Protein AF-S5TIT4-F1 (afdb_monomer_lite)

Radius of gyration: 14.44 Å; chains: 1; bounding box: 37×33×38 Å

Structure (mmCIF, N/CA/C/O backbone):
data_AF-S5TIT4-F1
#
_entry.id   AF-S5TIT4-F1
#
loop_
_atom_site.group_PDB
_atom_site.id
_atom_site.type_symbol
_atom_site.label_atom_id
_atom_site.label_alt_id
_atom_site.label_comp_id
_atom_site.label_asym_id
_atom_site.label_entity_id
_atom_site.label_seq_id
_atom_site.pdbx_PDB_ins_code
_atom_site.Cartn_x
_atom_site.Cartn_y
_atom_site.Cartn_z
_atom_site.occupancy
_atom_site.B_iso_or_equiv
_atom_site.auth_seq_id
_atom_site.auth_comp_id
_atom_site.auth_asym_id
_atom_site.auth_atom_id
_atom_site.pdbx_PDB_model_num
ATOM 1 N N . ALA A 1 1 ? -11.422 -14.080 -1.771 1.00 56.81 1 ALA A N 1
ATOM 2 C CA . ALA A 1 1 ? -9.962 -13.879 -1.655 1.00 56.81 1 ALA A CA 1
ATOM 3 C C . ALA A 1 1 ? -9.611 -12.417 -1.371 1.00 56.81 1 ALA A C 1
ATOM 5 O O . ALA A 1 1 ? -8.918 -12.161 -0.401 1.00 56.81 1 ALA A O 1
ATOM 6 N N . ASN A 1 2 ? -10.126 -11.457 -2.143 1.00 72.19 2 ASN A N 1
ATOM 7 C CA . ASN A 1 2 ? -9.619 -10.079 -2.107 1.00 72.19 2 ASN A CA 1
ATOM 8 C C . ASN A 1 2 ? -9.978 -9.277 -0.839 1.00 72.19 2 ASN A C 1
ATOM 10 O O . ASN A 1 2 ? -9.138 -8.532 -0.349 1.00 72.19 2 ASN A O 1
ATOM 14 N N . ARG A 1 3 ? -11.155 -9.509 -0.235 1.00 80.12 3 ARG A N 1
ATOM 15 C CA . ARG A 1 3 ? -11.495 -8.918 1.076 1.00 80.12 3 ARG A CA 1
ATOM 16 C C . ARG A 1 3 ? -10.575 -9.418 2.198 1.00 80.12 3 ARG A C 1
ATOM 18 O O . ARG A 1 3 ? -10.089 -8.616 2.977 1.00 80.12 3 ARG A O 1
ATOM 25 N N . LEU A 1 4 ? -10.244 -10.715 2.197 1.00 88.31 4 LEU A N 1
ATOM 26 C CA . LEU A 1 4 ? -9.301 -11.299 3.163 1.00 88.31 4 LEU A CA 1
ATOM 27 C C . LEU A 1 4 ? -7.906 -10.676 3.050 1.00 88.31 4 LEU A C 1
ATOM 29 O O . LEU A 1 4 ? -7.210 -10.556 4.050 1.00 88.31 4 LEU A O 1
ATOM 33 N N . PHE A 1 5 ? -7.486 -10.278 1.845 1.00 91.12 5 PHE A N 1
ATOM 34 C CA . PHE A 1 5 ? -6.216 -9.577 1.682 1.00 91.12 5 PHE A CA 1
ATOM 35 C C . PHE A 1 5 ? -6.234 -8.200 2.351 1.00 91.12 5 PHE A C 1
ATOM 37 O O . PHE A 1 5 ? -5.282 -7.876 3.053 1.00 91.12 5 PHE A O 1
ATOM 44 N N . LEU A 1 6 ? -7.312 -7.423 2.193 1.00 92.12 6 LEU A N 1
ATOM 45 C CA . LEU A 1 6 ? -7.461 -6.152 2.909 1.00 92.12 6 LEU A CA 1
ATOM 46 C C . LEU A 1 6 ? -7.489 -6.351 4.427 1.00 92.12 6 LEU A C 1
ATOM 48 O O . LEU A 1 6 ? -6.850 -5.587 5.146 1.00 92.12 6 LEU A O 1
ATOM 52 N N . ASP A 1 7 ? -8.152 -7.401 4.914 1.00 92.44 7 ASP A N 1
ATOM 53 C CA . ASP A 1 7 ? -8.172 -7.725 6.345 1.00 92.44 7 ASP A CA 1
ATOM 54 C C . ASP A 1 7 ? -6.762 -8.056 6.875 1.00 92.44 7 ASP A C 1
ATOM 56 O O . ASP A 1 7 ? -6.427 -7.706 8.005 1.00 92.44 7 ASP A O 1
ATOM 60 N N . ILE A 1 8 ? -5.913 -8.704 6.064 1.00 94.31 8 ILE A N 1
ATOM 61 C CA . ILE A 1 8 ? -4.506 -8.977 6.406 1.00 94.31 8 ILE A CA 1
ATOM 62 C C . ILE A 1 8 ? -3.670 -7.693 6.356 1.00 94.31 8 ILE A C 1
ATOM 64 O O . ILE A 1 8 ? -2.929 -7.414 7.299 1.00 94.31 8 ILE A O 1
ATOM 68 N N . LEU A 1 9 ? -3.793 -6.919 5.273 1.00 95.19 9 LEU A N 1
ATOM 69 C CA . LEU A 1 9 ? -3.057 -5.670 5.049 1.00 95.19 9 LEU A CA 1
ATOM 70 C C . LEU A 1 9 ? -3.330 -4.647 6.153 1.00 95.19 9 LEU A C 1
ATOM 72 O O . LEU A 1 9 ? -2.433 -3.920 6.560 1.00 95.19 9 LEU A O 1
ATOM 76 N N . THR A 1 10 ? -4.565 -4.613 6.644 1.00 93.81 10 THR A N 1
ATOM 77 C CA . THR A 1 10 ? -5.022 -3.658 7.655 1.00 93.81 10 THR A CA 1
ATOM 78 C C . THR A 1 10 ? -5.168 -4.302 9.040 1.00 93.81 10 THR A C 1
ATOM 80 O O . THR A 1 10 ? -5.858 -3.777 9.917 1.00 93.81 10 THR A O 1
ATOM 83 N N . SER A 1 11 ? -4.538 -5.462 9.249 1.00 92.75 11 SER A N 1
ATOM 84 C CA . SER A 1 11 ? -4.675 -6.233 10.480 1.00 92.75 11 SER A CA 1
ATOM 85 C C . SER A 1 11 ? -3.993 -5.562 11.668 1.00 92.75 11 SER A C 1
ATOM 87 O O . SER A 1 11 ? -2.797 -5.271 11.633 1.00 92.75 11 SER A O 1
ATOM 89 N N . ASP A 1 12 ? -4.708 -5.490 12.789 1.00 85.75 12 ASP A N 1
ATOM 90 C CA . ASP A 1 12 ? -4.137 -5.075 14.076 1.00 85.75 12 ASP A CA 1
ATOM 91 C C . ASP A 1 12 ? -3.153 -6.122 14.642 1.00 85.75 12 ASP A C 1
ATOM 93 O O . ASP A 1 12 ? -2.410 -5.860 15.589 1.00 85.75 12 ASP A O 1
ATOM 97 N N . ARG A 1 13 ? -3.111 -7.329 14.054 1.00 84.56 13 ARG A N 1
ATOM 98 C CA . ARG A 1 13 ? -2.231 -8.442 14.446 1.00 84.56 13 ARG A CA 1
ATOM 99 C C . ARG A 1 13 ? -0.937 -8.459 13.628 1.00 84.56 13 ARG A C 1
ATOM 101 O O . ARG A 1 13 ? -0.608 -9.472 13.013 1.00 84.56 13 ARG A O 1
ATOM 108 N N . ASN A 1 14 ? -0.211 -7.340 13.653 1.00 89.38 14 ASN A N 1
ATOM 109 C CA . ASN A 1 14 ? 1.086 -7.145 12.995 1.00 89.38 14 ASN A CA 1
ATOM 110 C C . ASN A 1 14 ? 1.041 -7.394 11.470 1.00 89.38 14 ASN A C 1
ATOM 112 O O . ASN A 1 14 ? 1.506 -8.420 10.966 1.00 89.38 14 ASN A O 1
ATOM 116 N N . ALA A 1 15 ? 0.462 -6.435 10.741 1.00 94.44 15 ALA A N 1
ATOM 117 C CA . ALA A 1 15 ? 0.366 -6.461 9.281 1.00 94.44 15 ALA A CA 1
ATOM 118 C C . ALA A 1 15 ? 1.730 -6.656 8.592 1.00 94.44 15 ALA A C 1
ATOM 120 O O . ALA A 1 15 ? 1.824 -7.467 7.672 1.00 94.44 15 ALA A O 1
ATOM 121 N N . GLU A 1 16 ? 2.792 -5.999 9.073 1.00 96.75 16 GLU A N 1
ATOM 122 C CA . GLU A 1 16 ? 4.145 -6.138 8.516 1.00 96.75 16 GLU A CA 1
ATOM 123 C C . GLU A 1 16 ? 4.612 -7.597 8.522 1.00 96.75 16 GLU A C 1
ATOM 125 O O . GLU A 1 16 ? 4.995 -8.133 7.48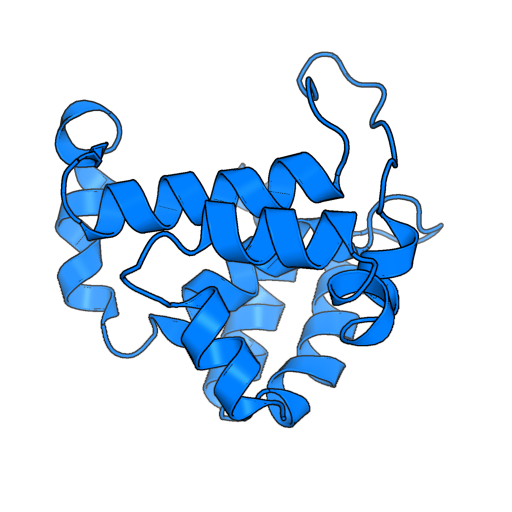2 1.00 96.75 16 GLU A O 1
ATOM 130 N N . LEU A 1 17 ? 4.545 -8.269 9.676 1.00 96.06 17 LEU A N 1
ATOM 131 C CA . LEU A 1 17 ? 4.986 -9.657 9.800 1.00 96.06 17 LEU A CA 1
ATOM 132 C C . LEU A 1 17 ? 4.182 -10.592 8.888 1.00 96.06 17 LEU A C 1
ATOM 134 O O . LEU A 1 17 ? 4.742 -11.516 8.293 1.00 96.06 17 LEU A O 1
ATOM 138 N N . ASN A 1 18 ? 2.874 -10.364 8.771 1.00 95.81 18 ASN A N 1
ATOM 139 C CA . ASN A 1 18 ? 2.021 -11.175 7.909 1.00 95.81 18 ASN A CA 1
ATOM 140 C C . ASN A 1 18 ? 2.373 -10.969 6.431 1.00 95.81 18 ASN A C 1
ATOM 142 O O . ASN A 1 18 ? 2.566 -11.952 5.715 1.00 95.81 18 ASN A O 1
ATOM 146 N N . LEU A 1 19 ? 2.533 -9.720 5.985 1.00 97.19 19 LEU A N 1
ATOM 147 C CA . LEU A 1 19 ? 2.937 -9.400 4.613 1.00 97.19 19 LEU A CA 1
ATOM 148 C C . LEU A 1 19 ? 4.331 -9.942 4.290 1.00 97.19 19 LEU A C 1
ATOM 150 O O . LEU A 1 19 ? 4.525 -10.517 3.223 1.00 97.19 19 LEU A O 1
ATOM 154 N N . ARG A 1 20 ? 5.275 -9.850 5.231 1.00 97.38 20 ARG A N 1
ATOM 155 C CA . ARG A 1 20 ? 6.620 -10.427 5.112 1.00 97.38 20 ARG A CA 1
ATOM 156 C C . ARG A 1 20 ? 6.571 -11.931 4.862 1.00 97.38 20 ARG A C 1
ATOM 158 O O . ARG A 1 20 ? 7.129 -12.404 3.878 1.00 97.38 20 ARG A O 1
ATOM 165 N N . ARG A 1 21 ? 5.811 -12.674 5.672 1.00 96.81 21 ARG A N 1
ATOM 166 C CA . ARG A 1 21 ? 5.610 -14.123 5.481 1.00 96.81 21 ARG A CA 1
ATOM 167 C C . ARG A 1 21 ? 4.946 -14.447 4.145 1.00 96.81 21 ARG A C 1
ATOM 169 O O . ARG A 1 21 ? 5.310 -15.420 3.490 1.00 96.81 21 ARG A O 1
ATOM 176 N N . MET A 1 22 ? 3.974 -13.637 3.723 1.00 96.69 22 MET A N 1
ATOM 177 C CA . MET A 1 22 ? 3.350 -13.788 2.408 1.00 96.69 22 MET A CA 1
ATOM 178 C C . MET A 1 22 ? 4.345 -13.524 1.271 1.00 96.69 22 MET A C 1
ATOM 180 O O . MET A 1 22 ? 4.264 -14.195 0.242 1.00 96.69 22 MET A O 1
ATOM 184 N N . ASN A 1 23 ? 5.268 -12.573 1.433 1.00 97.38 23 ASN A N 1
ATOM 185 C CA . ASN A 1 23 ? 6.312 -12.288 0.453 1.00 97.38 23 ASN A CA 1
ATOM 186 C C . ASN A 1 23 ? 7.311 -13.447 0.354 1.00 97.38 23 ASN A C 1
ATOM 188 O O . ASN A 1 23 ? 7.539 -13.968 -0.734 1.00 97.38 23 ASN A O 1
ATOM 192 N N . GLU A 1 24 ? 7.821 -13.917 1.496 1.00 96.00 24 GLU A N 1
ATOM 193 C CA . GLU A 1 24 ? 8.765 -15.042 1.594 1.00 96.00 24 GLU A CA 1
ATOM 194 C C . GLU A 1 24 ? 8.189 -16.340 1.006 1.00 96.00 24 GLU A C 1
ATOM 196 O O . GLU A 1 24 ? 8.896 -17.104 0.352 1.00 96.00 24 GLU A O 1
ATOM 201 N N . ALA A 1 25 ? 6.883 -16.574 1.173 1.00 97.06 25 ALA A N 1
ATOM 202 C CA . ALA A 1 25 ? 6.181 -17.708 0.570 1.00 97.06 25 ALA A CA 1
ATOM 203 C C . ALA A 1 25 ? 5.852 -17.519 -0.930 1.00 97.06 25 ALA A C 1
ATOM 205 O O . ALA A 1 25 ? 5.245 -18.399 -1.548 1.00 97.06 25 ALA A O 1
ATOM 206 N N . GLY A 1 26 ? 6.181 -16.365 -1.522 1.00 96.12 26 GLY A N 1
ATOM 207 C CA . GLY A 1 26 ? 5.847 -16.001 -2.903 1.00 96.12 26 GLY A CA 1
ATOM 208 C C . GLY A 1 26 ? 4.357 -15.721 -3.144 1.00 96.12 26 GLY A C 1
ATOM 209 O O . GLY A 1 26 ? 3.918 -15.618 -4.292 1.00 96.12 26 GLY A O 1
ATOM 210 N N . LEU A 1 27 ? 3.552 -15.611 -2.084 1.00 95.56 27 LEU A N 1
ATOM 211 C CA . LEU A 1 27 ? 2.111 -15.392 -2.179 1.00 95.56 27 LEU A CA 1
ATOM 212 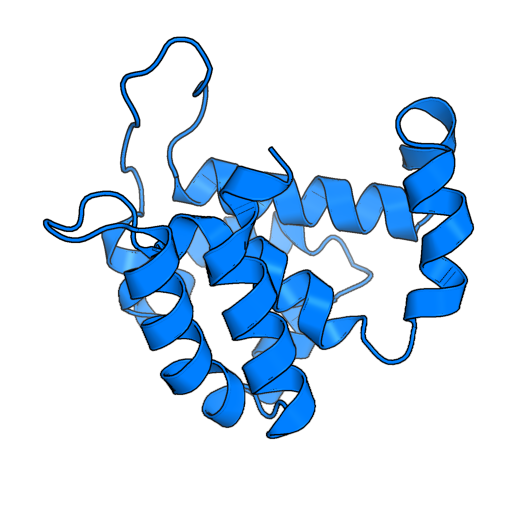C C . LEU A 1 27 ? 1.781 -13.968 -2.638 1.00 95.56 27 LEU A C 1
ATOM 214 O O . LEU A 1 27 ? 0.892 -13.813 -3.474 1.00 95.56 27 LEU A O 1
ATOM 218 N N . LEU A 1 28 ? 2.500 -12.944 -2.154 1.00 94.00 28 LEU A N 1
ATOM 219 C CA . LEU A 1 28 ? 2.251 -11.554 -2.571 1.00 94.00 28 LEU A CA 1
ATOM 220 C C . LEU A 1 28 ? 2.440 -11.366 -4.074 1.00 94.00 28 LEU A C 1
ATOM 222 O O . LEU A 1 28 ? 1.553 -10.831 -4.730 1.00 94.00 28 LEU A O 1
ATOM 226 N N . GLY A 1 29 ? 3.536 -11.880 -4.638 1.00 94.81 29 GLY A N 1
ATOM 227 C CA . GLY A 1 29 ? 3.784 -11.795 -6.078 1.00 94.81 29 GLY A CA 1
ATOM 228 C C . GLY A 1 29 ? 2.767 -12.563 -6.929 1.00 94.81 29 GLY A C 1
ATOM 229 O O . GLY A 1 29 ? 2.503 -12.176 -8.063 1.00 94.81 29 GLY A O 1
ATOM 230 N N . ARG A 1 30 ? 2.146 -13.624 -6.394 1.00 93.81 30 ARG A N 1
ATOM 231 C CA . ARG A 1 30 ? 1.052 -14.338 -7.078 1.00 93.81 30 ARG A CA 1
ATOM 232 C C . ARG A 1 30 ? -0.286 -13.611 -6.974 1.00 93.81 30 ARG A C 1
ATOM 234 O O . ARG A 1 30 ? -1.074 -13.671 -7.913 1.00 93.81 30 ARG A O 1
ATOM 241 N N . LEU A 1 31 ? -0.549 -12.953 -5.847 1.00 91.94 31 LEU A N 1
ATOM 242 C CA . LEU A 1 31 ? -1.784 -12.205 -5.616 1.00 91.94 31 LEU A CA 1
ATOM 243 C C . LEU A 1 31 ? -1.784 -10.858 -6.352 1.00 91.94 31 LEU A C 1
ATOM 245 O O . LEU A 1 31 ? -2.800 -10.463 -6.918 1.00 91.94 31 LEU A O 1
ATOM 249 N N . ILE A 1 32 ? -0.641 -10.173 -6.356 1.00 94.12 32 ILE A N 1
ATOM 250 C CA . ILE A 1 32 ? -0.409 -8.891 -7.017 1.00 94.12 32 ILE A CA 1
ATOM 251 C C . ILE A 1 32 ? 0.790 -9.080 -7.959 1.00 94.12 32 ILE A C 1
ATOM 253 O O . ILE A 1 32 ? 1.934 -8.875 -7.553 1.00 94.12 32 ILE A O 1
ATOM 257 N N . PRO A 1 33 ? 0.563 -9.464 -9.229 1.00 94.81 33 PRO A N 1
ATOM 258 C CA . PRO A 1 33 ? 1.645 -9.727 -10.180 1.00 94.81 33 PRO A CA 1
ATOM 259 C C . PRO A 1 33 ? 2.631 -8.568 -10.360 1.00 94.81 33 PRO A C 1
ATOM 261 O O . PRO A 1 33 ? 3.807 -8.801 -10.626 1.00 94.81 33 PRO A O 1
ATOM 264 N N . ASP A 1 34 ? 2.181 -7.318 -10.207 1.00 96.38 34 ASP A N 1
ATOM 265 C CA . ASP A 1 34 ? 3.073 -6.156 -10.249 1.00 96.38 34 ASP A CA 1
ATOM 266 C C . ASP A 1 34 ? 4.001 -6.084 -9.027 1.00 96.38 34 ASP A C 1
ATOM 268 O O . ASP A 1 34 ? 5.159 -5.718 -9.192 1.00 96.38 34 ASP A O 1
ATOM 272 N N . PHE A 1 35 ? 3.554 -6.540 -7.849 1.00 96.75 35 PHE A N 1
ATOM 273 C CA . PHE A 1 35 ? 4.415 -6.702 -6.672 1.00 96.75 35 PHE A CA 1
ATOM 274 C C . PHE A 1 35 ? 5.500 -7.746 -6.936 1.00 96.75 35 PHE A C 1
ATOM 276 O O . PHE A 1 35 ? 6.664 -7.540 -6.618 1.00 96.75 35 PHE A O 1
ATOM 283 N N . GLY A 1 36 ? 5.156 -8.844 -7.613 1.00 96.62 36 GLY A N 1
ATOM 284 C CA . GLY A 1 36 ? 6.124 -9.882 -7.980 1.00 96.62 36 GLY A CA 1
ATOM 285 C C . GLY A 1 36 ? 7.297 -9.377 -8.830 1.00 96.62 36 GLY A C 1
ATOM 286 O O . GLY A 1 36 ? 8.360 -9.987 -8.809 1.00 96.62 36 GLY A O 1
ATOM 287 N N . LYS A 1 37 ? 7.135 -8.259 -9.551 1.00 95.75 37 LYS A N 1
ATOM 288 C CA . LYS A 1 37 ? 8.194 -7.661 -10.382 1.00 95.75 37 LYS A CA 1
ATOM 289 C C . LYS A 1 37 ? 9.215 -6.857 -9.582 1.00 95.75 37 LYS A C 1
ATOM 291 O O . LYS A 1 37 ? 10.304 -6.627 -10.092 1.00 95.75 37 LYS A O 1
ATOM 296 N N . ILE A 1 38 ? 8.857 -6.422 -8.375 1.00 96.12 38 ILE A N 1
ATOM 297 C CA . ILE A 1 38 ? 9.707 -5.594 -7.510 1.00 96.12 38 ILE A CA 1
ATOM 298 C C . ILE A 1 38 ? 10.339 -6.389 -6.356 1.00 96.12 38 ILE A C 1
ATOM 300 O O . ILE A 1 38 ? 11.144 -5.840 -5.604 1.00 96.12 38 ILE A O 1
ATOM 304 N N . VAL A 1 39 ? 10.003 -7.677 -6.217 1.00 95.94 39 VAL A N 1
ATOM 305 C CA . VAL A 1 39 ? 10.614 -8.568 -5.220 1.00 95.94 39 VAL A CA 1
ATOM 306 C C . VAL A 1 39 ? 12.119 -8.650 -5.446 1.00 95.94 39 VAL A C 1
ATOM 308 O O . VAL A 1 39 ? 12.570 -8.902 -6.563 1.00 95.94 39 VAL A O 1
ATOM 311 N N . ALA A 1 40 ? 12.888 -8.439 -4.376 1.00 92.88 40 ALA A N 1
ATOM 312 C CA . ALA A 1 40 ? 14.350 -8.397 -4.394 1.00 92.88 40 ALA A CA 1
ATOM 313 C C . ALA A 1 40 ? 14.959 -7.339 -5.345 1.00 92.88 40 ALA A C 1
ATOM 315 O O . ALA A 1 40 ? 16.146 -7.400 -5.675 1.00 92.88 40 ALA A O 1
ATOM 316 N N . MET A 1 41 ? 14.177 -6.343 -5.778 1.00 92.69 41 MET A N 1
ATOM 317 C CA . MET A 1 41 ? 14.677 -5.252 -6.610 1.00 92.69 41 MET A CA 1
ATOM 318 C C . MET A 1 41 ? 15.448 -4.254 -5.747 1.00 92.69 41 MET A C 1
ATOM 320 O O . MET A 1 41 ? 14.858 -3.506 -4.969 1.00 92.69 41 MET A O 1
ATOM 324 N N . MET A 1 42 ? 16.772 -4.219 -5.895 1.00 88.25 42 MET A N 1
ATOM 325 C CA . MET A 1 42 ? 17.606 -3.188 -5.276 1.00 88.25 42 MET A CA 1
ATOM 326 C C . MET A 1 42 ? 17.449 -1.851 -5.996 1.00 88.25 42 MET A C 1
ATOM 328 O O . MET A 1 42 ? 17.488 -1.784 -7.225 1.00 88.25 42 MET A O 1
ATOM 332 N N . GLN A 1 43 ? 17.342 -0.777 -5.218 1.00 75.38 43 GLN A N 1
ATOM 333 C CA . GLN A 1 43 ? 17.419 0.584 -5.731 1.00 75.38 43 GLN A CA 1
ATOM 334 C C . GLN A 1 43 ? 18.798 1.158 -5.426 1.00 75.38 43 GLN A C 1
ATOM 336 O O . GLN A 1 43 ? 19.181 1.303 -4.269 1.00 75.38 43 GLN A O 1
ATOM 341 N N . PHE A 1 44 ? 19.554 1.498 -6.465 1.00 64.75 44 PHE A N 1
ATOM 342 C CA . PHE A 1 44 ? 20.881 2.085 -6.305 1.00 64.75 44 PHE A CA 1
ATOM 343 C C . PHE A 1 44 ? 20.767 3.603 -6.125 1.00 64.75 44 PHE A C 1
ATOM 345 O O . PHE A 1 44 ? 20.955 4.370 -7.066 1.00 64.75 44 PHE A O 1
ATOM 352 N N . SER A 1 45 ? 20.444 4.053 -4.912 1.00 66.25 45 SER A N 1
ATOM 353 C CA . SER A 1 45 ? 20.619 5.455 -4.516 1.00 66.25 45 SER A CA 1
ATOM 354 C C . SER A 1 45 ? 21.016 5.561 -3.042 1.00 66.25 45 SER A C 1
ATOM 356 O O . SER A 1 45 ? 20.792 4.630 -2.272 1.00 66.25 45 SER A O 1
ATOM 358 N N . MET A 1 46 ? 21.599 6.698 -2.637 1.00 56.50 46 MET A N 1
ATOM 359 C CA . MET A 1 46 ? 22.112 6.909 -1.268 1.00 56.50 46 MET A CA 1
ATOM 360 C C . MET A 1 46 ? 21.050 6.811 -0.159 1.00 56.50 46 MET A C 1
ATOM 362 O O . MET A 1 46 ? 21.406 6.753 1.013 1.00 56.50 46 MET A O 1
ATOM 366 N N . TYR A 1 47 ? 19.763 6.776 -0.509 1.00 58.66 47 TYR A N 1
ATOM 367 C CA . TYR A 1 47 ? 18.656 6.759 0.448 1.00 58.66 47 TYR A CA 1
ATOM 368 C C . TYR A 1 47 ? 17.959 5.392 0.561 1.00 58.66 47 TYR A C 1
ATOM 370 O O . TYR A 1 47 ? 17.173 5.194 1.486 1.00 58.66 47 TYR A O 1
ATOM 378 N N . HIS A 1 48 ? 18.254 4.427 -0.321 1.00 70.62 48 HIS A N 1
ATOM 379 C CA . HIS A 1 48 ? 17.592 3.117 -0.314 1.00 70.62 48 HIS A CA 1
ATOM 380 C C . HIS A 1 48 ? 18.478 2.039 0.316 1.00 70.62 48 HIS A C 1
ATOM 382 O O . HIS A 1 48 ? 19.379 1.491 -0.314 1.00 70.62 48 HIS A O 1
ATOM 388 N N . HIS A 1 49 ? 18.182 1.710 1.573 1.00 78.12 49 HIS A N 1
ATOM 389 C CA . HIS A 1 49 ? 18.826 0.608 2.297 1.00 78.12 49 HIS A CA 1
ATOM 390 C C . HIS A 1 49 ? 18.176 -0.758 2.028 1.00 78.12 49 HIS A C 1
ATOM 392 O O . HIS A 1 49 ? 18.782 -1.789 2.311 1.00 78.12 49 HIS A O 1
ATOM 398 N N . TYR A 1 50 ? 16.951 -0.770 1.495 1.00 87.75 50 TYR A N 1
ATOM 399 C CA . TYR A 1 50 ? 16.130 -1.966 1.320 1.00 87.75 50 TYR A CA 1
ATOM 400 C C . TYR A 1 50 ? 15.758 -2.175 -0.150 1.00 87.75 50 TYR A C 1
ATOM 402 O O . TYR A 1 50 ? 15.682 -1.219 -0.928 1.00 87.75 50 TYR A O 1
ATOM 410 N N . THR A 1 51 ? 15.490 -3.428 -0.524 1.00 94.44 51 THR A N 1
ATOM 411 C CA . THR A 1 51 ? 14.814 -3.734 -1.790 1.00 94.44 51 THR A CA 1
ATOM 412 C C . THR A 1 51 ? 13.409 -3.126 -1.787 1.00 94.44 51 THR A C 1
ATOM 414 O O . THR A 1 51 ? 12.842 -2.867 -0.724 1.00 94.44 51 THR A O 1
ATOM 417 N N . VAL A 1 52 ? 12.843 -2.853 -2.967 1.00 95.06 52 VAL A N 1
ATOM 418 C CA . VAL A 1 52 ? 11.548 -2.152 -3.091 1.00 95.06 52 VAL A CA 1
ATOM 419 C C . VAL A 1 52 ? 10.440 -2.866 -2.302 1.00 95.06 52 VAL A C 1
ATOM 421 O O . VAL A 1 52 ? 9.665 -2.222 -1.602 1.00 95.06 52 VAL A O 1
ATOM 424 N N . ASP A 1 53 ? 10.372 -4.193 -2.381 1.00 96.31 53 ASP A N 1
ATOM 425 C CA . ASP A 1 53 ? 9.392 -5.005 -1.656 1.00 96.31 53 ASP A CA 1
ATOM 426 C C . ASP A 1 53 ? 9.545 -4.901 -0.133 1.00 96.31 53 ASP A C 1
ATOM 428 O O . ASP A 1 53 ? 8.560 -4.688 0.576 1.00 96.31 53 ASP A O 1
ATOM 432 N N . GLU A 1 54 ? 10.778 -4.996 0.367 1.00 96.31 54 GLU A N 1
ATOM 433 C CA . GLU A 1 54 ? 11.089 -4.860 1.792 1.00 96.31 54 GLU A CA 1
ATOM 434 C C . GLU A 1 54 ? 10.751 -3.458 2.313 1.00 96.31 54 GLU A C 1
ATOM 436 O O . GLU A 1 54 ? 10.183 -3.314 3.397 1.00 96.31 54 GLU A O 1
ATOM 441 N N . HIS A 1 55 ? 11.062 -2.429 1.523 1.00 95.75 55 HIS A N 1
ATOM 442 C CA . HIS A 1 55 ? 10.705 -1.041 1.810 1.00 95.75 55 HIS A CA 1
ATOM 443 C C . HIS A 1 55 ? 9.191 -0.880 1.978 1.00 95.75 55 HIS A C 1
ATOM 445 O O . HIS A 1 55 ? 8.739 -0.401 3.016 1.00 95.75 55 HIS A O 1
ATOM 451 N N . LEU A 1 56 ? 8.396 -1.359 1.016 1.00 96.94 56 LEU A N 1
ATOM 452 C CA . LEU A 1 56 ? 6.935 -1.250 1.073 1.00 96.94 56 LEU A CA 1
ATOM 453 C C . LEU A 1 56 ? 6.342 -1.970 2.288 1.00 96.94 56 LEU A C 1
ATOM 455 O O . LEU A 1 56 ? 5.461 -1.429 2.958 1.00 96.94 56 LEU A O 1
ATOM 459 N N . ILE A 1 57 ? 6.840 -3.168 2.605 1.00 97.69 57 ILE A N 1
ATOM 460 C CA . ILE A 1 57 ? 6.390 -3.940 3.772 1.00 97.69 57 ILE A CA 1
ATOM 461 C C . ILE A 1 57 ? 6.707 -3.187 5.072 1.00 97.69 57 ILE A C 1
ATOM 463 O O . ILE A 1 57 ? 5.836 -3.074 5.936 1.00 97.69 57 ILE A O 1
ATOM 467 N N . ARG A 1 58 ? 7.903 -2.599 5.195 1.00 96.38 58 ARG A N 1
ATOM 468 C CA . ARG A 1 58 ? 8.271 -1.768 6.354 1.00 96.38 58 ARG A CA 1
ATOM 469 C C . ARG A 1 58 ? 7.427 -0.506 6.472 1.00 96.38 58 ARG A C 1
ATOM 471 O O . ARG A 1 58 ? 7.038 -0.156 7.582 1.00 96.38 58 ARG A O 1
ATOM 478 N N . CYS A 1 59 ? 7.096 0.156 5.363 1.00 96.31 59 CYS A N 1
ATOM 479 C CA . CYS A 1 59 ? 6.203 1.316 5.391 1.00 96.31 59 CYS A CA 1
ATOM 480 C C . CYS A 1 59 ? 4.826 0.968 5.980 1.00 96.31 59 CYS A C 1
ATOM 482 O O . CYS A 1 59 ? 4.263 1.773 6.721 1.00 96.31 59 CYS A O 1
ATOM 484 N N . ILE A 1 60 ? 4.308 -0.239 5.718 1.00 97.81 60 ILE A N 1
ATOM 485 C CA . ILE A 1 60 ? 3.080 -0.729 6.364 1.00 97.81 60 ILE A CA 1
ATOM 486 C C . ILE A 1 60 ? 3.273 -0.912 7.873 1.00 97.81 60 ILE A C 1
ATOM 488 O O . ILE A 1 60 ? 2.392 -0.533 8.644 1.00 97.81 60 ILE A O 1
ATOM 492 N N . GLY A 1 61 ? 4.421 -1.444 8.303 1.00 96.31 61 GLY A N 1
ATOM 493 C CA . GLY A 1 61 ? 4.778 -1.543 9.722 1.00 96.31 61 GLY A CA 1
ATOM 494 C C . GLY A 1 61 ? 4.758 -0.186 10.424 1.00 96.31 61 GLY A C 1
ATOM 495 O O . GLY A 1 61 ? 4.053 -0.017 11.418 1.00 96.31 61 GLY A O 1
ATOM 496 N N . VAL A 1 62 ? 5.430 0.808 9.841 1.00 95.25 62 VAL A N 1
ATOM 497 C CA . VAL A 1 62 ? 5.473 2.182 10.369 1.00 95.25 62 VAL A CA 1
ATOM 498 C C . VAL A 1 62 ? 4.077 2.810 10.421 1.00 95.25 62 VAL A C 1
ATOM 500 O O . VAL A 1 62 ? 3.712 3.414 11.429 1.00 95.25 62 VAL A O 1
ATOM 503 N N . LEU A 1 63 ? 3.257 2.649 9.376 1.00 95.69 63 LEU A N 1
ATOM 504 C CA . LEU A 1 63 ? 1.880 3.154 9.389 1.00 95.69 63 LEU A CA 1
ATOM 505 C C . LEU A 1 63 ? 1.061 2.527 10.531 1.00 95.69 63 LEU A C 1
ATOM 507 O O . LEU A 1 63 ? 0.348 3.241 11.238 1.00 95.69 63 LEU A O 1
ATOM 511 N N . ALA A 1 64 ? 1.199 1.217 10.747 1.00 94.75 64 ALA A N 1
ATOM 512 C CA . ALA A 1 64 ? 0.518 0.512 11.828 1.00 94.75 64 ALA A CA 1
ATOM 513 C C . ALA A 1 64 ? 1.004 0.943 13.225 1.00 94.75 64 ALA A C 1
ATOM 515 O O . ALA A 1 64 ? 0.209 1.004 14.163 1.00 94.75 64 ALA A O 1
ATOM 516 N N . GLU A 1 65 ? 2.289 1.271 13.384 1.00 93.75 65 GLU A N 1
ATOM 517 C CA . GLU A 1 65 ? 2.837 1.839 14.624 1.00 93.75 65 GLU A CA 1
ATOM 518 C C . GLU A 1 65 ? 2.285 3.240 14.912 1.00 93.75 65 GLU A C 1
ATOM 520 O O . GLU A 1 65 ? 1.890 3.526 16.047 1.00 93.75 65 GLU A O 1
ATOM 525 N N . ILE A 1 66 ? 2.205 4.101 13.891 1.00 93.88 66 ILE A N 1
ATOM 526 C CA . ILE A 1 66 ? 1.589 5.432 14.003 1.00 93.88 66 ILE A CA 1
ATOM 527 C C . ILE A 1 66 ? 0.125 5.297 14.426 1.00 93.88 66 ILE A C 1
ATOM 529 O O . ILE A 1 66 ? -0.328 6.011 15.321 1.00 93.88 66 ILE A O 1
ATOM 533 N N . GLU A 1 67 ? -0.608 4.371 13.810 1.00 92.56 67 GLU A N 1
ATOM 534 C CA . GLU A 1 67 ? -2.021 4.142 14.103 1.00 92.56 67 GLU A CA 1
ATOM 535 C C . GLU A 1 67 ? -2.268 3.598 15.514 1.00 92.56 67 GLU A C 1
ATOM 537 O O . GLU A 1 67 ? -3.210 4.031 16.178 1.00 92.56 67 GLU A O 1
ATOM 542 N N . ARG A 1 68 ? -1.415 2.692 16.004 1.00 91.44 68 ARG A N 1
ATOM 543 C CA . ARG A 1 68 ? -1.534 2.126 17.358 1.00 91.44 68 ARG A CA 1
ATOM 544 C C . ARG A 1 68 ? -1.093 3.094 18.463 1.00 91.44 68 ARG A C 1
ATOM 546 O O . ARG A 1 68 ? -1.435 2.883 19.623 1.00 91.44 68 ARG A O 1
ATOM 553 N N . GLY A 1 69 ? -0.361 4.148 18.105 1.00 90.38 69 GLY A N 1
ATOM 554 C CA . GLY A 1 69 ? 0.153 5.164 19.028 1.00 90.38 69 GLY A CA 1
ATOM 555 C C . GLY A 1 69 ? 1.588 4.963 19.488 1.00 90.38 69 GLY A C 1
ATOM 556 O O . GLY A 1 69 ? 2.163 5.859 20.099 1.00 90.38 69 GLY A O 1
ATOM 557 N N . ASP A 1 70 ? 2.223 3.862 19.098 1.00 90.62 70 ASP A N 1
ATOM 558 C CA . ASP A 1 70 ? 3.641 3.629 19.387 1.00 90.62 70 ASP A CA 1
ATOM 559 C C . ASP A 1 70 ? 4.545 4.632 18.644 1.00 90.62 70 ASP A C 1
ATOM 561 O O . ASP A 1 70 ? 5.643 4.954 19.100 1.00 90.62 70 ASP A O 1
ATOM 565 N N . GLY A 1 71 ? 4.060 5.174 17.520 1.00 87.69 71 GLY A N 1
ATOM 566 C CA . GLY A 1 71 ? 4.754 6.171 16.708 1.00 87.69 71 GLY A CA 1
ATOM 567 C C . GLY A 1 71 ? 4.609 7.626 17.171 1.00 87.69 71 GLY A C 1
ATOM 568 O O . GLY A 1 71 ? 5.205 8.496 16.539 1.00 87.69 71 GLY A O 1
ATOM 569 N N . GLU A 1 72 ? 3.858 7.934 18.237 1.00 91.44 72 GLU A N 1
ATOM 570 C CA . GLU A 1 72 ? 3.532 9.322 18.629 1.00 91.44 72 GLU A CA 1
ATOM 571 C C . GLU A 1 72 ? 4.778 10.197 18.834 1.00 91.44 72 GLU A C 1
ATOM 573 O O . GLU A 1 72 ? 4.836 11.331 18.362 1.00 91.44 72 GLU A O 1
ATOM 578 N N . LYS A 1 73 ? 5.816 9.663 19.489 1.00 93.12 73 LYS A N 1
ATOM 579 C CA . LYS A 1 73 ? 7.046 10.423 19.770 1.00 93.12 73 LYS A CA 1
ATOM 580 C C . LYS A 1 73 ? 7.833 10.783 18.510 1.00 93.12 73 LYS A C 1
ATOM 582 O O . LYS A 1 73 ? 8.507 11.808 18.494 1.00 93.12 73 LYS A O 1
ATOM 587 N N . VAL A 1 74 ? 7.783 9.930 17.487 1.00 94.25 74 VAL A N 1
ATOM 588 C CA . VAL A 1 74 ? 8.553 10.091 16.243 1.00 94.25 74 VAL A CA 1
ATOM 589 C C . VAL A 1 74 ? 7.735 10.849 15.191 1.00 94.25 74 VAL A C 1
ATOM 591 O O . VAL A 1 74 ? 8.276 11.675 14.461 1.00 94.25 74 VAL A O 1
ATOM 594 N N . HIS A 1 75 ? 6.420 10.619 15.151 1.00 93.00 75 HIS A N 1
ATOM 595 C CA . HIS A 1 75 ? 5.488 11.171 14.167 1.00 93.00 75 HIS A CA 1
ATOM 596 C C . HIS A 1 75 ? 4.249 11.805 14.838 1.00 93.00 75 HIS A C 1
ATOM 598 O O . HIS A 1 75 ? 3.121 11.364 14.593 1.00 93.00 75 HIS A O 1
ATOM 604 N N . PRO A 1 76 ? 4.415 12.862 15.659 1.00 93.56 76 PRO A N 1
ATOM 605 C CA . PRO A 1 76 ? 3.334 13.399 16.493 1.00 93.56 76 PRO A CA 1
ATOM 606 C C . PRO A 1 76 ? 2.154 13.944 15.679 1.00 93.56 76 PRO A C 1
ATOM 608 O O . PRO A 1 76 ? 0.994 13.733 16.038 1.00 93.56 76 PRO A O 1
ATOM 611 N N . LEU A 1 77 ? 2.428 14.601 14.544 1.00 94.00 77 LEU A N 1
ATOM 612 C CA . LEU A 1 77 ? 1.380 15.122 13.663 1.00 94.00 77 LEU A CA 1
ATOM 613 C C . LEU A 1 77 ? 0.578 13.988 13.012 1.00 94.00 77 LEU A C 1
ATOM 615 O O . LEU A 1 77 ? -0.648 13.975 13.104 1.00 94.00 77 LEU A O 1
ATOM 619 N N . SER A 1 78 ? 1.259 13.022 12.388 1.00 93.19 78 SER A N 1
ATOM 620 C CA . SER A 1 78 ? 0.609 11.887 11.723 1.00 93.19 78 SER A CA 1
ATOM 621 C C . SER A 1 78 ? -0.221 11.062 12.704 1.00 93.19 78 SER A C 1
ATOM 623 O O . SER A 1 78 ? -1.339 10.670 12.375 1.00 93.19 78 SER A O 1
ATOM 625 N N . HIS A 1 79 ? 0.288 10.860 13.924 1.00 92.31 79 HIS A N 1
ATOM 626 C CA . HIS A 1 79 ? -0.451 10.194 14.992 1.00 92.31 79 HIS A CA 1
ATOM 627 C C . HIS A 1 79 ? -1.735 10.956 15.351 1.00 92.31 79 HIS A C 1
ATOM 629 O O . HIS A 1 79 ? -2.820 10.378 15.344 1.00 92.31 79 HIS A O 1
ATOM 635 N N . THR A 1 80 ? -1.635 12.272 15.567 1.00 93.88 80 THR A N 1
ATOM 636 C CA . THR A 1 80 ? -2.780 13.129 15.931 1.00 93.88 80 THR A CA 1
ATOM 637 C C . THR A 1 80 ? -3.873 13.142 14.856 1.00 93.88 80 THR A C 1
ATOM 639 O O . THR A 1 80 ? -5.059 13.224 15.175 1.00 93.88 80 THR A O 1
ATOM 642 N N . LEU A 1 81 ? -3.499 13.051 13.576 1.00 94.00 81 LEU A N 1
ATOM 64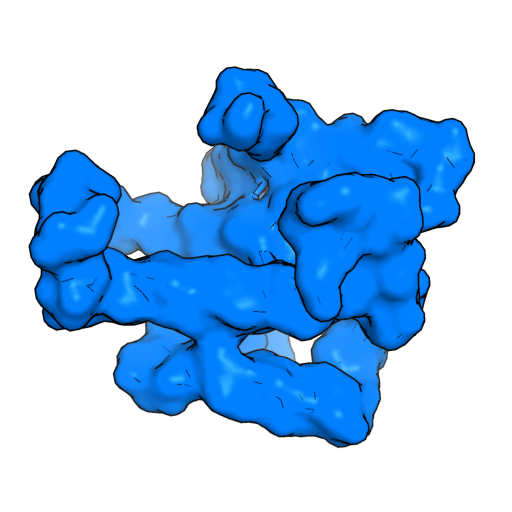3 C CA . LEU A 1 81 ? -4.447 13.055 12.458 1.00 94.00 81 LEU A CA 1
ATOM 644 C C . LEU A 1 81 ? -5.114 11.692 12.221 1.00 94.00 81 LEU A C 1
ATOM 646 O O . LEU A 1 81 ? -6.224 11.648 11.682 1.00 94.00 81 LEU A O 1
ATOM 650 N N . MET A 1 82 ? -4.480 10.590 12.632 1.00 92.75 82 MET A N 1
ATOM 651 C CA . MET A 1 82 ? -4.923 9.234 12.296 1.00 92.75 82 MET A CA 1
ATOM 652 C C . MET A 1 82 ? -6.379 8.922 12.696 1.00 92.75 82 MET A C 1
ATOM 654 O O . MET A 1 82 ? -7.109 8.377 11.863 1.00 92.75 82 MET A O 1
ATOM 658 N N . PRO A 1 83 ? -6.882 9.322 13.886 1.00 92.25 83 PRO A N 1
ATOM 659 C CA . PRO A 1 83 ? -8.282 9.094 14.253 1.00 92.25 83 PRO A CA 1
ATOM 660 C C . PRO A 1 83 ? -9.290 9.718 13.274 1.00 92.25 83 PRO A C 1
ATOM 662 O O . PRO A 1 83 ? -10.357 9.147 13.035 1.00 92.25 83 PRO A O 1
ATOM 665 N N . GLY A 1 84 ? -8.950 10.865 12.672 1.00 94.06 84 GLY A N 1
ATOM 666 C CA . GLY A 1 84 ? -9.785 11.548 11.679 1.00 94.06 84 GLY A CA 1
ATOM 667 C C . GLY A 1 84 ? -9.846 10.829 10.327 1.00 94.06 84 GLY A C 1
ATOM 668 O O . GLY A 1 84 ? -10.807 11.004 9.579 1.00 94.06 84 GLY A O 1
ATOM 669 N N . LEU A 1 85 ? -8.867 9.969 10.034 1.00 92.81 85 LEU A N 1
ATOM 670 C CA . LEU A 1 85 ? -8.741 9.241 8.769 1.00 92.81 85 LEU A CA 1
ATOM 671 C C . LEU A 1 85 ? -9.408 7.860 8.788 1.00 92.81 85 LEU A C 1
ATOM 673 O O . LEU A 1 85 ? -9.327 7.130 7.804 1.00 92.81 85 LEU A O 1
ATOM 677 N N . LYS A 1 86 ? -10.133 7.502 9.859 1.00 90.56 86 LYS A N 1
ATOM 678 C CA . LYS A 1 86 ? -10.738 6.169 10.038 1.00 90.56 86 LYS A CA 1
ATOM 679 C C . LYS A 1 86 ? -11.574 5.691 8.841 1.00 90.56 86 LYS A C 1
ATOM 681 O O . LYS A 1 86 ? -11.571 4.503 8.536 1.00 90.56 86 LYS A O 1
ATOM 686 N N . LYS A 1 87 ? -12.280 6.599 8.153 1.00 91.88 87 LYS A N 1
ATOM 687 C CA . LYS A 1 87 ? -13.079 6.269 6.955 1.00 91.88 87 LYS A CA 1
ATOM 688 C C . LYS A 1 87 ? -12.223 5.899 5.741 1.00 91.88 87 LYS A C 1
ATOM 690 O O . LYS A 1 87 ? -12.650 5.073 4.948 1.00 91.88 87 LYS A O 1
ATOM 695 N N . SER A 1 88 ? -11.034 6.482 5.627 1.00 93.88 88 SER A N 1
ATOM 696 C CA . SER A 1 88 ? -10.104 6.300 4.506 1.00 93.88 88 SER A CA 1
ATOM 697 C C . SER A 1 88 ? -8.944 5.366 4.862 1.00 93.88 88 SER A C 1
ATOM 699 O O . SER A 1 88 ? -7.962 5.294 4.129 1.00 93.88 88 SER A O 1
ATOM 701 N N . ARG A 1 89 ? -9.039 4.650 5.991 1.00 94.56 89 ARG A N 1
ATOM 702 C CA . ARG A 1 89 ? -7.977 3.783 6.509 1.00 94.56 89 ARG A CA 1
ATOM 703 C C . ARG A 1 89 ? -7.542 2.735 5.485 1.00 94.56 89 ARG A C 1
ATOM 705 O O . ARG A 1 89 ? -6.356 2.628 5.200 1.00 94.56 89 ARG A O 1
ATOM 712 N N . GLU A 1 90 ? -8.493 1.992 4.912 1.00 95.44 90 GLU A N 1
ATOM 713 C CA . GLU A 1 90 ? -8.193 0.965 3.901 1.00 95.44 90 GLU A CA 1
ATOM 714 C C . GLU A 1 90 ? -7.463 1.582 2.695 1.00 95.44 90 GLU A C 1
ATOM 716 O O . GLU A 1 90 ? -6.436 1.062 2.265 1.00 95.44 90 GLU A O 1
ATOM 721 N N . ALA A 1 91 ? -7.933 2.735 2.205 1.00 96.88 91 ALA A N 1
ATOM 722 C CA . ALA A 1 91 ? -7.295 3.456 1.106 1.00 96.88 91 ALA A CA 1
ATOM 723 C C . ALA A 1 91 ? -5.858 3.886 1.451 1.00 96.88 91 ALA A C 1
ATOM 725 O O . ALA A 1 91 ? -4.954 3.693 0.644 1.00 96.88 91 ALA A O 1
ATOM 726 N N . LEU A 1 92 ? -5.615 4.402 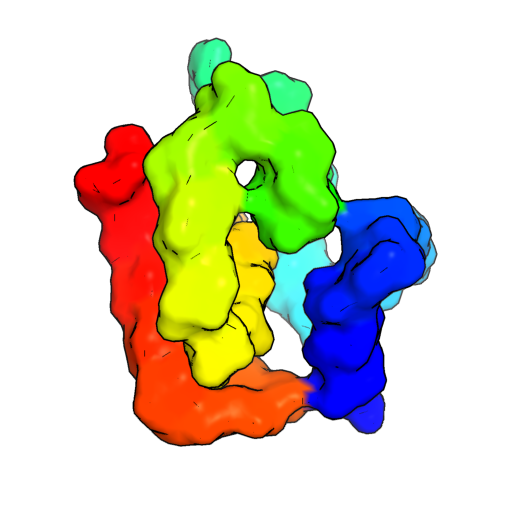2.659 1.00 96.62 92 LEU A N 1
ATOM 727 C CA . LEU A 1 92 ? -4.280 4.825 3.085 1.00 96.62 92 LEU A CA 1
ATOM 728 C C . LEU A 1 92 ? -3.287 3.655 3.112 1.00 96.62 92 LEU A C 1
ATOM 730 O O . LEU A 1 92 ? -2.197 3.764 2.555 1.00 96.62 92 LEU A O 1
ATOM 734 N N . TYR A 1 93 ? -3.674 2.519 3.694 1.00 97.62 93 TYR A N 1
ATOM 735 C CA . TYR A 1 93 ? -2.830 1.319 3.714 1.00 97.62 93 TYR A CA 1
ATOM 736 C C . TYR A 1 93 ? -2.528 0.802 2.304 1.00 97.62 93 TYR A C 1
ATOM 738 O O . TYR A 1 93 ? -1.392 0.432 2.005 1.00 97.62 93 TYR A O 1
ATOM 746 N N . VAL A 1 94 ? -3.527 0.794 1.418 1.00 97.69 94 VAL A N 1
ATOM 747 C CA . VAL A 1 94 ? -3.330 0.377 0.025 1.00 97.69 94 VAL A CA 1
ATOM 748 C C . VAL A 1 94 ? -2.410 1.356 -0.711 1.00 97.69 94 VAL A C 1
ATOM 750 O O . VAL A 1 94 ? -1.508 0.912 -1.413 1.00 97.69 94 VAL A O 1
ATOM 753 N N . ALA A 1 95 ? -2.568 2.667 -0.522 1.00 98.00 95 ALA A N 1
ATOM 754 C CA . ALA A 1 95 ? -1.677 3.661 -1.120 1.00 98.00 95 ALA A CA 1
ATOM 755 C C . ALA A 1 95 ? -0.224 3.473 -0.662 1.00 98.00 95 ALA A C 1
ATOM 757 O O . ALA A 1 95 ? 0.680 3.452 -1.495 1.00 98.00 95 ALA A O 1
ATOM 758 N N . VAL A 1 96 ? 0.001 3.238 0.636 1.00 97.56 96 VAL A N 1
ATOM 759 C CA . VAL A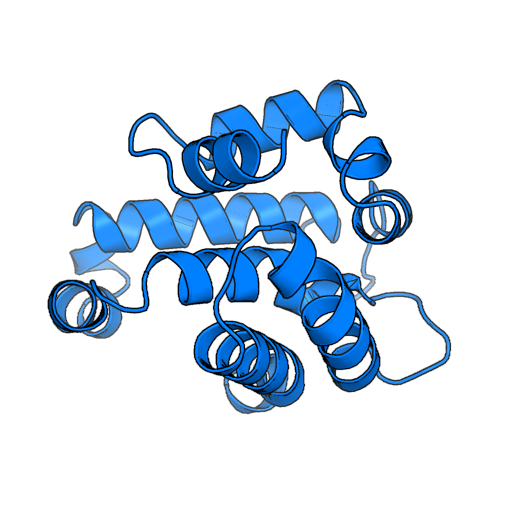 1 96 ? 1.343 2.965 1.173 1.00 97.56 96 VAL A CA 1
ATOM 760 C C . VAL A 1 96 ? 1.940 1.690 0.578 1.00 97.56 96 VAL A C 1
ATOM 762 O O . VAL A 1 96 ? 3.107 1.699 0.194 1.00 97.56 96 VAL A O 1
ATOM 765 N N . LEU A 1 97 ? 1.158 0.619 0.423 1.00 97.81 97 LEU A N 1
ATOM 766 C CA . LEU A 1 97 ? 1.640 -0.615 -0.207 1.00 97.81 97 LEU A CA 1
ATOM 767 C C . LEU A 1 97 ? 1.993 -0.426 -1.692 1.00 97.81 97 LEU A C 1
ATOM 769 O O . LEU A 1 97 ? 2.820 -1.167 -2.220 1.00 97.81 97 LEU A O 1
ATOM 773 N N . LEU A 1 98 ? 1.346 0.515 -2.384 1.00 97.88 98 LEU A N 1
ATOM 774 C CA . LEU A 1 98 ? 1.447 0.653 -3.837 1.00 97.88 98 LEU A CA 1
ATOM 775 C C . LEU A 1 98 ? 2.331 1.807 -4.321 1.00 97.88 98 LEU A C 1
ATOM 777 O O . LEU A 1 98 ? 2.611 1.847 -5.515 1.00 97.88 98 LEU A O 1
ATOM 781 N N . HIS A 1 99 ? 2.775 2.720 -3.452 1.00 97.69 99 HIS A N 1
ATOM 782 C CA . HIS A 1 99 ? 3.424 3.969 -3.884 1.00 97.69 99 HIS A CA 1
ATOM 783 C C . HIS A 1 99 ? 4.622 3.757 -4.829 1.00 97.69 99 HIS A C 1
ATOM 785 O O . HIS A 1 99 ? 4.731 4.439 -5.841 1.00 97.69 99 HIS A O 1
ATOM 791 N N . ASP A 1 100 ? 5.442 2.735 -4.570 1.00 96.38 100 ASP A N 1
ATOM 792 C CA . ASP A 1 100 ? 6.617 2.388 -5.381 1.00 96.38 100 ASP A CA 1
ATOM 793 C C . ASP A 1 100 ? 6.437 1.112 -6.232 1.00 96.38 100 ASP A C 1
ATOM 795 O O . ASP A 1 100 ? 7.400 0.572 -6.782 1.00 96.38 100 ASP A O 1
ATOM 799 N N . ILE A 1 101 ? 5.206 0.608 -6.388 1.00 97.06 101 ILE A N 1
ATOM 800 C CA . ILE A 1 101 ? 4.921 -0.703 -7.013 1.00 97.06 101 ILE A CA 1
ATOM 801 C C . ILE A 1 101 ? 5.403 -0.832 -8.466 1.00 97.06 101 ILE A C 1
ATOM 803 O O . ILE A 1 101 ? 5.534 -1.931 -9.007 1.00 97.06 101 ILE A O 1
ATOM 807 N N . ALA A 1 102 ? 5.622 0.299 -9.131 1.00 96.94 102 ALA A N 1
ATOM 808 C CA . ALA A 1 102 ? 6.019 0.373 -10.528 1.00 96.94 102 ALA A CA 1
ATOM 809 C C . ALA A 1 102 ? 7.501 0.715 -10.733 1.00 96.94 102 ALA A C 1
ATOM 811 O O . ALA A 1 102 ? 7.903 0.959 -11.872 1.00 96.94 102 ALA A O 1
ATOM 812 N N . LYS A 1 103 ? 8.325 0.716 -9.678 1.00 93.88 103 LYS A N 1
ATOM 813 C CA . LYS A 1 103 ? 9.767 0.937 -9.825 1.00 93.88 103 LYS A CA 1
ATOM 814 C C . LYS A 1 103 ? 10.413 -0.087 -10.764 1.00 93.88 103 LYS A C 1
ATOM 816 O O . LYS A 1 103 ? 9.984 -1.235 -10.870 1.00 93.88 103 LYS A O 1
ATOM 821 N N . GLY A 1 104 ? 11.428 0.371 -11.499 1.00 90.12 104 GLY A N 1
ATOM 822 C CA . GLY A 1 104 ? 12.129 -0.415 -12.522 1.00 90.12 104 GLY A CA 1
ATOM 823 C C . GLY A 1 104 ? 11.415 -0.501 -13.878 1.00 90.12 104 GLY A C 1
ATOM 824 O O . GLY A 1 104 ? 11.897 -1.198 -14.772 1.00 90.12 104 GLY A O 1
ATOM 825 N N . ARG A 1 105 ? 10.281 0.189 -14.061 1.00 90.12 105 ARG A N 1
ATOM 826 C CA . ARG A 1 105 ? 9.633 0.322 -15.374 1.00 90.12 105 ARG A CA 1
ATOM 827 C C . ARG A 1 105 ? 10.309 1.394 -16.242 1.00 90.12 105 ARG A C 1
ATOM 829 O O . ARG A 1 105 ? 10.977 2.268 -15.702 1.00 90.12 105 ARG A O 1
ATOM 836 N N . PRO A 1 106 ? 10.129 1.348 -17.580 1.00 88.75 106 PRO A N 1
ATOM 837 C CA . PRO A 1 106 ? 10.668 2.370 -18.489 1.00 88.75 106 PRO A CA 1
ATOM 838 C C . PRO A 1 106 ? 9.994 3.747 -18.368 1.00 88.75 106 PRO A C 1
ATOM 840 O O . PRO A 1 106 ? 10.540 4.750 -18.809 1.00 88.75 106 PRO A O 1
ATOM 843 N N . GLU A 1 107 ? 8.776 3.763 -17.840 1.00 91.69 107 GLU A N 1
ATOM 844 C CA . GLU A 1 107 ? 7.916 4.928 -17.621 1.00 91.69 107 GLU A CA 1
ATOM 845 C C . GLU A 1 107 ? 8.063 5.453 -16.185 1.00 91.69 107 GLU A C 1
ATOM 847 O O . GLU A 1 107 ? 8.556 4.728 -15.319 1.00 91.69 107 GLU A O 1
ATOM 852 N N . ASP A 1 108 ? 7.605 6.684 -15.923 1.00 94.94 108 ASP A N 1
ATOM 853 C CA . ASP A 1 108 ? 7.562 7.236 -14.563 1.00 94.94 108 ASP A CA 1
ATOM 854 C C . ASP A 1 108 ? 6.794 6.293 -13.624 1.00 94.94 108 ASP A C 1
ATOM 856 O O . ASP A 1 108 ? 5.660 5.881 -13.909 1.00 94.94 108 ASP A O 1
ATOM 860 N N . HIS A 1 109 ? 7.427 5.907 -12.511 1.00 95.69 109 HIS A N 1
ATOM 861 C CA . HIS A 1 109 ? 6.866 4.890 -11.624 1.00 95.69 109 HIS A CA 1
ATOM 862 C C . HIS A 1 109 ? 5.657 5.403 -10.842 1.00 95.69 109 HIS A C 1
ATOM 864 O O . HIS A 1 109 ? 4.812 4.598 -10.460 1.00 95.69 109 HIS A O 1
ATOM 870 N N . SER A 1 110 ? 5.520 6.709 -10.640 1.00 96.75 110 SER A N 1
ATOM 871 C CA . SER A 1 110 ? 4.365 7.288 -9.953 1.00 96.75 110 SER A CA 1
ATOM 872 C C . SER A 1 110 ? 3.135 7.208 -10.856 1.00 96.75 110 SER A C 1
ATOM 874 O O . SER A 1 110 ? 2.099 6.670 -10.456 1.00 96.75 110 SER A O 1
ATOM 876 N N . GLU A 1 111 ? 3.263 7.620 -12.122 1.00 97.56 111 GLU A N 1
ATOM 877 C CA . GLU A 1 111 ? 2.175 7.514 -13.103 1.00 97.56 111 GLU A CA 1
ATOM 878 C C . GLU A 1 111 ? 1.789 6.053 -13.386 1.00 97.56 111 GLU A C 1
ATOM 880 O O . GLU A 1 111 ? 0.607 5.687 -13.457 1.00 97.56 111 GLU A O 1
ATOM 885 N N . ALA A 1 112 ? 2.790 5.186 -13.550 1.00 97.81 112 ALA A N 1
ATOM 886 C CA . ALA A 1 112 ? 2.577 3.761 -13.767 1.00 97.81 112 ALA A CA 1
ATOM 887 C C . ALA A 1 112 ? 1.961 3.081 -12.539 1.00 97.81 112 ALA A C 1
ATOM 889 O O . ALA A 1 112 ? 1.061 2.246 -12.680 1.00 97.81 112 ALA A O 1
ATOM 890 N N . GLY A 1 113 ? 2.398 3.466 -11.340 1.00 98.00 113 GLY A N 1
ATOM 891 C CA . GLY A 1 113 ? 1.825 3.037 -10.070 1.00 98.00 113 GLY A CA 1
ATOM 892 C C . GLY A 1 113 ? 0.356 3.431 -9.957 1.00 98.00 113 GLY A C 1
ATOM 893 O O . GLY A 1 113 ? -0.480 2.588 -9.629 1.00 98.00 113 GLY A O 1
ATOM 894 N N . ALA A 1 114 ? 0.005 4.660 -10.335 1.00 98.31 114 ALA A N 1
ATOM 895 C CA . ALA A 1 114 ? -1.374 5.140 -10.332 1.00 98.31 114 ALA A CA 1
ATOM 896 C C . ALA A 1 114 ? -2.266 4.345 -11.300 1.00 98.31 114 ALA A C 1
ATOM 898 O O . ALA A 1 114 ? -3.388 3.964 -10.956 1.00 98.31 114 ALA A O 1
ATOM 899 N N . ARG A 1 115 ? -1.767 4.010 -12.501 1.00 98.38 115 ARG A N 1
ATOM 900 C CA . ARG A 1 115 ? -2.476 3.112 -13.437 1.00 98.38 115 ARG A CA 1
ATOM 901 C C . ARG A 1 115 ? -2.692 1.718 -12.847 1.00 98.38 115 ARG A C 1
ATOM 903 O O . ARG A 1 115 ? -3.769 1.142 -13.016 1.00 98.38 115 ARG A O 1
ATOM 910 N N . ILE A 1 116 ? -1.696 1.176 -12.145 1.00 97.94 116 ILE A N 1
ATOM 911 C CA . ILE A 1 116 ? -1.819 -0.113 -11.450 1.00 97.94 116 ILE A CA 1
ATOM 912 C C . ILE A 1 116 ? -2.873 -0.020 -10.345 1.00 97.94 116 ILE A C 1
ATOM 914 O O . ILE A 1 116 ? -3.751 -0.880 -10.302 1.00 97.94 116 ILE A O 1
ATOM 918 N N . ALA A 1 117 ? -2.844 1.027 -9.517 1.00 98.19 117 ALA A N 1
ATOM 919 C CA . ALA A 1 117 ? -3.816 1.262 -8.452 1.00 98.19 117 ALA A CA 1
ATOM 920 C C . ALA A 1 117 ? -5.256 1.306 -8.989 1.00 98.19 117 ALA A C 1
ATOM 922 O O . ALA A 1 117 ? -6.094 0.522 -8.541 1.00 98.19 117 ALA A O 1
ATOM 923 N N . ARG A 1 118 ? -5.524 2.111 -10.031 1.00 98.44 118 ARG A N 1
ATOM 924 C CA . ARG A 1 118 ? -6.854 2.184 -10.675 1.00 98.44 118 ARG A CA 1
ATOM 925 C C . ARG A 1 118 ? -7.355 0.821 -11.149 1.00 98.44 118 ARG A C 1
ATOM 927 O O . ARG A 1 118 ? -8.548 0.541 -11.081 1.00 98.44 118 ARG A O 1
ATOM 934 N N . ARG A 1 119 ? -6.444 -0.044 -11.600 1.00 97.06 119 ARG A N 1
ATOM 935 C CA . ARG A 1 119 ? -6.777 -1.405 -12.023 1.00 97.06 119 ARG A CA 1
ATOM 936 C C . ARG A 1 119 ? -7.054 -2.336 -10.843 1.00 97.06 119 ARG A C 1
ATOM 938 O O . ARG A 1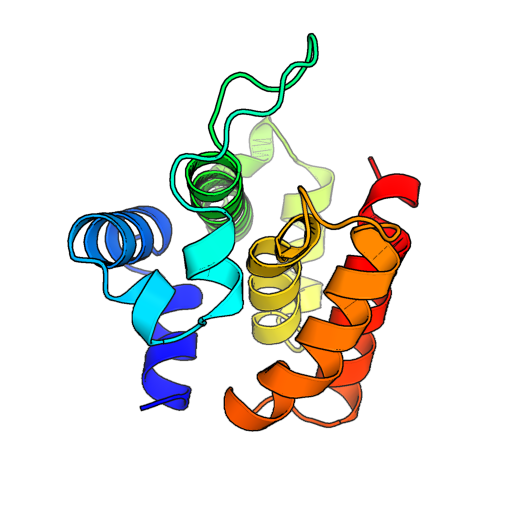 119 ? -8.008 -3.100 -10.916 1.00 97.06 119 ARG A O 1
ATOM 945 N N . ILE A 1 120 ? -6.232 -2.334 -9.791 1.00 94.69 120 ILE A N 1
ATOM 946 C CA . ILE A 1 120 ? -6.281 -3.383 -8.752 1.00 94.69 120 ILE A CA 1
ATOM 947 C C . ILE A 1 120 ? -7.176 -3.050 -7.555 1.00 94.69 120 ILE A C 1
ATOM 949 O O . ILE A 1 120 ? -7.744 -3.967 -6.961 1.00 94.69 120 ILE A O 1
ATOM 953 N N . CYS A 1 121 ? -7.356 -1.772 -7.215 1.00 95.75 121 CYS A N 1
ATOM 954 C CA . CYS A 1 121 ? -8.187 -1.351 -6.085 1.00 95.75 121 CYS A CA 1
ATOM 955 C C . CYS A 1 121 ? -9.648 -1.840 -6.183 1.00 95.75 121 CYS A C 1
ATOM 957 O O . CYS A 1 121 ? -10.146 -2.376 -5.187 1.00 95.75 121 CYS A O 1
ATOM 959 N N . PRO A 1 122 ? -10.324 -1.801 -7.353 1.00 94.69 122 PRO A N 1
ATOM 960 C CA . PRO A 1 122 ? -11.671 -2.360 -7.486 1.00 94.69 122 PRO A CA 1
ATOM 961 C C . PRO A 1 122 ? -11.713 -3.865 -7.205 1.00 94.69 122 PRO A C 1
ATOM 963 O O . PRO A 1 122 ? -12.643 -4.360 -6.573 1.00 94.69 122 PRO A O 1
ATOM 966 N N . HIS A 1 123 ? -10.674 -4.606 -7.610 1.00 90.56 123 HIS A N 1
ATOM 967 C CA . HIS A 1 123 ? -10.573 -6.030 -7.299 1.00 90.56 123 HIS A CA 1
ATOM 968 C C . HIS A 1 123 ? -10.385 -6.266 -5.798 1.00 90.56 123 HIS A C 1
ATOM 970 O O . HIS A 1 123 ? -10.923 -7.242 -5.283 1.00 90.56 123 HIS A O 1
ATOM 976 N N . MET A 1 124 ? -9.689 -5.376 -5.086 1.00 90.38 124 MET A N 1
ATOM 977 C CA . MET A 1 124 ? -9.570 -5.405 -3.621 1.00 90.38 124 MET A CA 1
ATOM 978 C C . MET A 1 124 ? -10.889 -5.073 -2.902 1.00 90.38 124 MET A C 1
ATOM 980 O O . MET A 1 124 ? -11.047 -5.432 -1.739 1.00 90.38 124 MET A O 1
ATOM 984 N N . GLY A 1 125 ? -11.867 -4.495 -3.603 1.00 91.19 125 GLY A N 1
ATOM 985 C CA . GLY A 1 125 ? -13.174 -4.125 -3.058 1.00 91.19 125 GLY A CA 1
ATOM 986 C C . GLY A 1 125 ? -13.270 -2.664 -2.621 1.00 91.19 125 GLY A C 1
ATOM 987 O O . GLY A 1 125 ? -14.200 -2.322 -1.895 1.00 91.19 125 GLY A O 1
ATOM 988 N N . LEU A 1 126 ? -12.328 -1.813 -3.046 1.00 94.62 126 LEU A N 1
ATOM 989 C CA . LEU A 1 126 ? -12.397 -0.372 -2.809 1.00 94.62 126 LEU A CA 1
ATOM 990 C C . LEU A 1 126 ? -13.501 0.256 -3.663 1.00 94.62 126 LEU A C 1
ATOM 992 O O . LEU A 1 126 ? -13.759 -0.166 -4.795 1.00 94.62 126 LEU A O 1
ATOM 996 N N . SER A 1 127 ? -14.129 1.303 -3.128 1.00 96.06 127 SER A N 1
ATOM 997 C CA . SER A 1 127 ? -15.084 2.107 -3.888 1.00 96.06 127 SER A CA 1
ATOM 998 C C . SER A 1 127 ? -14.382 2.849 -5.041 1.00 96.06 127 SER A C 1
ATOM 1000 O O . SER A 1 127 ? -13.155 3.000 -5.025 1.00 96.06 127 SER A O 1
ATOM 1002 N N . PRO A 1 128 ? -15.122 3.362 -6.042 1.00 97.56 128 PRO A N 1
ATOM 1003 C CA . PRO A 1 128 ? -14.531 4.213 -7.076 1.00 97.56 128 PRO A CA 1
ATOM 1004 C C . PRO A 1 128 ? -13.827 5.452 -6.500 1.00 97.56 128 PRO A C 1
ATOM 1006 O O . PRO A 1 128 ? -12.759 5.824 -6.974 1.00 97.56 128 PRO A O 1
ATOM 1009 N N . ALA A 1 129 ? -14.390 6.050 -5.444 1.00 97.44 129 ALA A N 1
ATOM 1010 C CA . ALA A 1 129 ? -13.811 7.218 -4.783 1.00 97.44 129 ALA A CA 1
ATOM 1011 C C . ALA A 1 129 ? -12.505 6.875 -4.047 1.00 97.44 129 ALA A C 1
ATOM 1013 O O . ALA A 1 129 ? -11.515 7.594 -4.185 1.00 97.44 129 ALA A O 1
ATOM 1014 N N . ASP A 1 130 ? -12.472 5.754 -3.319 1.00 97.50 130 ASP A N 1
ATOM 1015 C CA . ASP A 1 130 ? -11.251 5.286 -2.651 1.00 97.50 130 ASP A CA 1
ATOM 1016 C C . ASP A 1 130 ? -10.189 4.878 -3.670 1.00 97.50 130 ASP A C 1
ATOM 1018 O O . ASP A 1 130 ? -9.019 5.188 -3.494 1.00 97.50 130 ASP A O 1
ATOM 1022 N N . THR A 1 131 ? -10.594 4.226 -4.762 1.00 98.19 131 THR A N 1
ATOM 1023 C CA . THR A 1 131 ? -9.693 3.842 -5.856 1.00 98.19 131 THR A CA 1
ATOM 1024 C C . THR A 1 131 ? -8.995 5.059 -6.452 1.00 98.19 131 THR A C 1
ATOM 1026 O O . THR A 1 131 ? -7.777 5.037 -6.619 1.00 98.19 131 THR A O 1
ATOM 1029 N N . GLU A 1 132 ? -9.738 6.130 -6.737 1.00 98.38 132 GLU A N 1
ATOM 1030 C CA . GLU A 1 132 ? -9.134 7.352 -7.269 1.00 98.38 132 GLU A CA 1
ATOM 1031 C C . GLU A 1 132 ? -8.281 8.067 -6.219 1.00 98.38 132 GLU A C 1
ATOM 1033 O O . GLU A 1 132 ? -7.214 8.576 -6.544 1.00 98.38 132 GLU A O 1
ATOM 1038 N N . THR A 1 133 ? -8.683 8.029 -4.946 1.00 98.12 133 THR A N 1
ATOM 1039 C CA . THR A 1 133 ? -7.872 8.568 -3.844 1.00 98.12 133 THR A CA 1
ATOM 1040 C C . THR A 1 133 ? -6.530 7.840 -3.734 1.00 98.12 133 THR A C 1
ATOM 1042 O O . THR A 1 133 ? -5.488 8.485 -3.651 1.00 98.12 133 THR A O 1
ATOM 1045 N N . VAL A 1 134 ? -6.528 6.504 -3.785 1.00 98.44 134 VAL A N 1
ATOM 1046 C CA . VAL A 1 134 ? -5.297 5.700 -3.800 1.00 98.44 134 VAL A CA 1
ATOM 1047 C C . VAL A 1 134 ? -4.451 6.044 -5.017 1.00 98.44 134 VAL A C 1
ATOM 1049 O O . VAL A 1 134 ? -3.259 6.290 -4.871 1.00 98.44 134 VAL A O 1
ATOM 1052 N N . ALA A 1 135 ? -5.050 6.066 -6.208 1.00 98.56 135 ALA A N 1
ATOM 1053 C CA . ALA A 1 135 ? -4.326 6.364 -7.436 1.00 98.56 135 ALA A CA 1
ATOM 1054 C C . ALA A 1 135 ? -3.675 7.748 -7.383 1.00 98.56 135 ALA A C 1
ATOM 1056 O O . ALA A 1 135 ? -2.496 7.863 -7.696 1.00 98.56 135 ALA A O 1
ATOM 1057 N N . TRP A 1 136 ? -4.403 8.761 -6.913 1.00 98.25 136 TRP A N 1
ATOM 1058 C CA . TRP A 1 136 ? -3.886 10.113 -6.741 1.00 98.25 136 TRP A CA 1
ATOM 1059 C C . TRP A 1 136 ? -2.735 10.176 -5.728 1.00 98.25 136 TRP A C 1
ATOM 1061 O O . TRP A 1 136 ? -1.715 10.802 -6.012 1.00 98.25 136 TRP A O 1
ATOM 1071 N N . LEU A 1 137 ? -2.852 9.492 -4.581 1.00 97.88 137 LEU A N 1
ATOM 1072 C CA . LEU A 1 137 ? -1.779 9.413 -3.581 1.00 97.88 137 LEU A CA 1
ATOM 1073 C C . LEU A 1 137 ? -0.524 8.732 -4.142 1.00 97.88 137 LEU A C 1
ATOM 1075 O O . LEU A 1 137 ? 0.583 9.210 -3.917 1.00 97.88 137 LEU A O 1
ATOM 1079 N N . VAL A 1 138 ? -0.693 7.638 -4.890 1.00 98.12 138 VAL A N 1
ATOM 1080 C CA . VAL A 1 138 ? 0.415 6.931 -5.548 1.00 98.12 138 VAL A CA 1
ATOM 1081 C C . VAL A 1 138 ? 1.047 7.802 -6.633 1.00 98.12 138 VAL A C 1
ATOM 1083 O O . VAL A 1 138 ? 2.263 7.849 -6.733 1.00 98.12 138 VAL A O 1
ATOM 1086 N N . GLU A 1 139 ? 0.263 8.537 -7.415 1.00 97.75 139 GLU A N 1
ATOM 1087 C CA . GLU A 1 139 ? 0.785 9.433 -8.455 1.00 97.75 139 GLU A CA 1
ATOM 1088 C C . GLU A 1 139 ? 1.614 10.587 -7.868 1.00 97.75 139 GLU A C 1
ATOM 1090 O O . GLU A 1 139 ? 2.607 11.003 -8.453 1.00 97.75 139 GLU A O 1
ATOM 1095 N N . ASN A 1 140 ? 1.235 11.077 -6.684 1.00 97.19 140 ASN A N 1
ATOM 1096 C CA . ASN A 1 140 ? 1.824 12.267 -6.066 1.00 97.19 140 ASN A CA 1
ATOM 1097 C C . ASN A 1 140 ? 2.771 11.959 -4.893 1.00 97.19 140 ASN A C 1
ATOM 1099 O O . ASN A 1 140 ? 3.193 12.884 -4.199 1.00 97.19 140 ASN A O 1
ATOM 1103 N N . HIS A 1 141 ? 3.135 10.694 -4.653 1.00 95.50 141 HIS A N 1
ATOM 1104 C CA . HIS A 1 141 ? 3.909 10.322 -3.460 1.00 95.50 141 HIS A CA 1
ATOM 1105 C C . HIS A 1 141 ? 5.276 11.025 -3.382 1.00 95.50 141 HIS A C 1
ATOM 1107 O O . HIS A 1 141 ? 5.727 11.353 -2.287 1.00 95.50 141 HIS A O 1
ATOM 1113 N N . LEU A 1 142 ? 5.901 11.336 -4.524 1.00 92.25 142 LEU A N 1
ATOM 1114 C CA . LEU A 1 142 ? 7.163 12.086 -4.578 1.00 92.25 142 LEU A CA 1
ATOM 1115 C C . LEU A 1 142 ? 7.007 13.583 -4.289 1.00 92.25 142 LEU A C 1
ATOM 1117 O O . LEU A 1 142 ? 7.960 14.210 -3.849 1.00 92.25 142 LEU A O 1
ATOM 1121 N N . VAL A 1 143 ? 5.823 14.166 -4.503 1.00 89.44 143 VAL A N 1
ATOM 1122 C CA . VAL A 1 143 ? 5.551 15.574 -4.147 1.00 89.44 143 VAL A CA 1
ATOM 1123 C C . VAL A 1 143 ? 5.540 15.751 -2.624 1.00 89.44 143 VAL A C 1
ATOM 1125 O O . VAL A 1 143 ? 5.776 16.842 -2.110 1.00 89.44 143 VAL A O 1
ATOM 1128 N N . MET A 1 144 ? 5.261 14.664 -1.905 1.00 67.12 144 MET A N 1
ATOM 1129 C CA . MET A 1 144 ? 5.187 14.602 -0.449 1.00 67.12 144 MET A CA 1
ATOM 1130 C C . MET A 1 144 ? 6.449 14.012 0.208 1.00 67.12 144 MET A C 1
ATOM 1132 O O . MET A 1 144 ? 6.457 13.884 1.435 1.00 67.12 144 MET A O 1
ATOM 1136 N N . SER A 1 145 ? 7.459 13.618 -0.582 1.00 58.22 145 SER A N 1
ATOM 1137 C CA . SER A 1 145 ? 8.675 12.919 -0.125 1.00 58.22 145 SER A CA 1
ATOM 1138 C C . SER A 1 145 ? 9.903 13.821 -0.063 1.00 58.22 145 SER A C 1
ATOM 1140 O O . SER A 1 145 ? 10.023 14.730 -0.913 1.00 58.22 145 SER A O 1
#

InterPro domains:
  IPR006674 HD domain [PF01966] (52-142)
  IPR006674 HD domain [PS51831] (52-145)
  IPR010043 Bifunctional uridylyltransferase/uridylyl-removing enzyme [MF_00277] (1-145)
  IPR010043 Bifunctional uridylyltransferase/uridylyl-removing enzyme [PTHR47320] (1-145)

Secondary structure (DSSP, 8-state):
-HHHHHHHHT-TTTHHHHHHHHHHTTHHHHHSHHHHTTTT----STT--S-HHHHHHHHHHHHHHHHHTTTTTT-HHHHHHGGGGGGGHHHHHHHHHHTTTTTTSSS-HHHHHHHHHHHHHHHHT--HHHHHHHHHHHHTTTTT-

pLDDT: mean 92.46, std 8.46, range [56.5, 98.56]

Organism: NCBI:txid39645

Sequence (145 aa):
ANRLFLDILTSDRNAELNLRRMNEAGLLGRLIPDFGKIVAMMQFSMYHHYTVDEHLIRCIGVLAEIERGDGEKVHPLSHTLMPGLKKSREALYVAVLLHDIAKGRPEDHSEAGARIARRICPHMGLSPADTETVAWLVENHLVMS

Foldseek 3Di:
DLLVVLCLLLPLPQSLVSLVVCVVVVNCCVLQVLQVVQRVADDPDPPGPDGPNNQLSVLSRQLSCLCVPVCCVVCVPSSVCNVVCVVLSSLVSLLSNQLQSQPPDPDDSLQVSLVSLLVCVVVSVDDNVSSNVSSVCSNCVVVVD